Protein AF-A0A960JXM3-F1 (afdb_monomer_lite)

Secondary structure (DSSP, 8-state):
--TTS-GGGSHHHHHHHHHHHHHHHHHHHHHHHHHTTPPPPHHHHHHHHHHHHHHHHHIIIIIHHHHHHTTSS-HHHHHHHHHHHHHHHHHHHTT---HHHHHHHHHHHHHIIIIIHHHHHHH--HHHHHHHHHHHHHHHHHH--

Structure (mmCIF, N/CA/C/O backbone):
data_AF-A0A960JXM3-F1
#
_entry.id   AF-A0A960JXM3-F1
#
loop_
_atom_site.group_PDB
_atom_site.id
_atom_site.type_symbol
_atom_site.label_atom_id
_atom_site.label_alt_id
_atom_site.label_comp_id
_atom_site.label_asym_id
_atom_site.label_entity_id
_atom_site.label_seq_id
_atom_site.pdbx_PDB_ins_code
_atom_site.Cartn_x
_atom_site.Cartn_y
_atom_site.Cartn_z
_atom_site.occupancy
_atom_site.B_iso_or_equiv
_atom_site.auth_seq_id
_atom_site.auth_comp_id
_atom_site.auth_asym_id
_atom_site.auth_atom_id
_atom_site.pdbx_PDB_model_num
ATOM 1 N N . MET A 1 1 ? 4.005 -14.807 3.529 1.00 51.06 1 MET A N 1
ATOM 2 C CA . MET A 1 1 ? 2.650 -15.392 3.411 1.00 51.06 1 MET A CA 1
ATOM 3 C C . MET A 1 1 ? 2.365 -16.302 4.596 1.00 51.06 1 MET A C 1
ATOM 5 O O . MET A 1 1 ? 2.863 -17.425 4.648 1.00 51.06 1 MET A O 1
ATOM 9 N N . CYS A 1 2 ? 1.626 -15.790 5.578 1.00 54.44 2 CYS A N 1
ATOM 10 C CA . CYS A 1 2 ? 1.302 -16.498 6.815 1.00 54.44 2 CYS A CA 1
ATOM 11 C C . CYS A 1 2 ? -0.074 -17.175 6.713 1.00 54.44 2 CYS A C 1
ATOM 13 O O . CYS A 1 2 ? -1.103 -16.517 6.813 1.00 54.44 2 CYS A O 1
ATOM 15 N N . ASP A 1 3 ? -0.107 -18.504 6.588 1.00 59.47 3 ASP A N 1
ATOM 16 C CA . ASP A 1 3 ? -1.348 -19.299 6.674 1.00 59.47 3 ASP A CA 1
ATOM 17 C C . ASP A 1 3 ? -1.773 -19.582 8.134 1.00 59.47 3 ASP A C 1
ATOM 19 O O . ASP A 1 3 ? -2.576 -20.476 8.405 1.00 59.47 3 ASP A O 1
ATOM 23 N N . HIS A 1 4 ? -1.196 -18.880 9.116 1.00 59.75 4 HIS A N 1
ATOM 24 C CA . HIS A 1 4 ? -1.348 -19.211 10.537 1.00 59.75 4 HIS A CA 1
ATOM 25 C C . HIS A 1 4 ? -2.066 -18.152 11.382 1.00 59.75 4 HIS A C 1
ATOM 27 O O . HIS A 1 4 ? -2.483 -18.502 12.485 1.00 59.75 4 HIS A O 1
ATOM 33 N N . CYS A 1 5 ? -2.274 -16.914 10.901 1.00 71.62 5 CYS A N 1
ATOM 34 C CA . CYS A 1 5 ? -2.994 -15.908 11.699 1.00 71.62 5 CYS A CA 1
ATOM 35 C C . CYS A 1 5 ? -4.523 -15.986 11.637 1.00 71.62 5 CYS A C 1
ATOM 37 O O . CYS A 1 5 ? -5.151 -15.563 12.594 1.00 71.62 5 CYS A O 1
ATOM 39 N N . GLY A 1 6 ? -5.144 -16.502 10.570 1.00 78.88 6 GLY A N 1
ATOM 40 C CA . GLY A 1 6 ? -6.614 -16.457 10.398 1.00 78.88 6 GLY A CA 1
ATOM 41 C C . GLY A 1 6 ? -7.163 -15.087 9.961 1.00 78.88 6 GLY A C 1
ATOM 42 O O . GLY A 1 6 ? -8.263 -14.998 9.439 1.00 78.88 6 GLY A O 1
ATOM 43 N N . CYS A 1 7 ? -6.341 -14.043 10.048 1.00 82.50 7 CYS A N 1
ATOM 44 C CA . CYS A 1 7 ? -6.481 -12.696 9.482 1.00 82.50 7 CYS A CA 1
ATOM 45 C C . CYS A 1 7 ? -7.124 -12.624 8.070 1.00 82.50 7 CYS A C 1
ATOM 47 O O . CYS A 1 7 ? -7.865 -11.692 7.779 1.00 82.50 7 CYS A O 1
ATOM 49 N N . ARG A 1 8 ? -6.915 -13.625 7.202 1.00 81.88 8 ARG A N 1
ATOM 50 C CA . ARG A 1 8 ? -7.504 -13.693 5.847 1.00 81.88 8 ARG A CA 1
ATOM 51 C C . ARG A 1 8 ? -9.000 -14.037 5.815 1.00 81.88 8 ARG A C 1
ATOM 53 O O . ARG A 1 8 ? -9.595 -14.046 4.744 1.00 81.88 8 ARG A O 1
ATOM 60 N N . GLU A 1 9 ? -9.617 -14.346 6.953 1.00 88.44 9 GLU A N 1
ATOM 61 C CA . GLU A 1 9 ? -11.076 -14.496 7.047 1.00 88.44 9 GLU A CA 1
ATOM 62 C C . GLU A 1 9 ? -11.803 -13.142 6.945 1.00 88.44 9 GLU A C 1
ATOM 64 O O . GLU A 1 9 ? -12.986 -13.103 6.606 1.00 88.44 9 GLU A O 1
ATOM 69 N N . PHE A 1 10 ? -11.092 -12.032 7.175 1.00 93.44 10 PHE A N 1
ATOM 70 C CA . PHE A 1 10 ? -11.611 -10.675 7.030 1.00 93.44 10 PHE A CA 1
ATOM 71 C C . PHE A 1 10 ? -11.429 -10.197 5.589 1.00 93.44 10 PHE A C 1
ATOM 73 O O . PHE A 1 10 ? -10.312 -10.160 5.072 1.00 93.44 10 PHE A O 1
ATOM 80 N N . ALA A 1 11 ? -12.533 -9.826 4.933 1.00 95.00 11 ALA A N 1
ATOM 81 C CA . ALA A 1 11 ? -12.538 -9.514 3.504 1.00 95.00 11 ALA A CA 1
ATOM 82 C C . ALA A 1 11 ? -11.547 -8.402 3.092 1.00 95.00 11 ALA A C 1
ATOM 84 O O . ALA A 1 11 ? -10.839 -8.624 2.110 1.00 95.00 11 ALA A O 1
ATOM 85 N N . PRO A 1 12 ? -11.406 -7.277 3.829 1.00 97.00 12 PRO A N 1
ATOM 86 C CA . PRO A 1 12 ? -10.411 -6.257 3.486 1.00 97.00 12 PRO A CA 1
ATOM 87 C C . PRO A 1 12 ? -8.968 -6.785 3.521 1.00 97.00 12 PRO A C 1
ATOM 89 O O . PRO A 1 12 ? -8.190 -6.524 2.611 1.00 97.00 12 PRO A O 1
ATOM 92 N N . ILE A 1 13 ? -8.614 -7.605 4.516 1.00 97.31 13 ILE A N 1
ATOM 93 C CA . ILE A 1 13 ? -7.274 -8.211 4.605 1.00 97.31 13 ILE A CA 1
ATOM 94 C C . ILE A 1 13 ? -7.053 -9.240 3.495 1.00 97.31 13 ILE A C 1
ATOM 96 O O . ILE A 1 13 ? -5.977 -9.298 2.906 1.00 97.31 13 ILE A O 1
ATOM 100 N N . ALA A 1 14 ? -8.069 -10.048 3.182 1.00 96.25 14 ALA A N 1
ATOM 101 C CA . ALA A 1 14 ? -7.989 -11.006 2.083 1.00 96.25 14 ALA A CA 1
ATOM 102 C C . ALA A 1 14 ? -7.718 -10.317 0.736 1.00 96.25 14 ALA A C 1
ATOM 104 O O . ALA A 1 14 ? -6.976 -10.856 -0.085 1.00 96.25 14 ALA A O 1
ATOM 105 N N . GLU A 1 15 ? -8.302 -9.136 0.523 1.00 97.94 15 GLU A N 1
ATOM 106 C CA . GLU A 1 15 ? -8.067 -8.305 -0.656 1.00 97.94 15 GLU A CA 1
ATOM 107 C C . GLU A 1 15 ? -6.624 -7.787 -0.708 1.00 97.94 15 GLU A C 1
ATOM 109 O O . GLU A 1 15 ? -5.943 -8.062 -1.694 1.00 97.94 15 GLU A O 1
ATOM 114 N N . LEU A 1 16 ? -6.123 -7.142 0.355 1.00 98.38 16 LEU A N 1
ATOM 115 C CA . LEU A 1 16 ? -4.739 -6.639 0.400 1.00 98.38 16 LEU A CA 1
ATOM 116 C C . LEU A 1 16 ? -3.715 -7.761 0.189 1.00 98.38 16 LEU A C 1
ATOM 118 O O . LEU A 1 16 ? -2.800 -7.632 -0.617 1.00 98.38 16 LEU A O 1
ATOM 122 N N . THR A 1 17 ? -3.909 -8.917 0.831 1.00 97.25 17 THR A N 1
ATOM 123 C CA . THR A 1 17 ? -3.065 -10.099 0.599 1.00 97.25 17 THR A CA 1
ATOM 124 C C . THR A 1 17 ? -3.080 -10.544 -0.868 1.00 97.25 17 THR A C 1
ATOM 126 O O . THR A 1 17 ? -2.049 -10.967 -1.392 1.0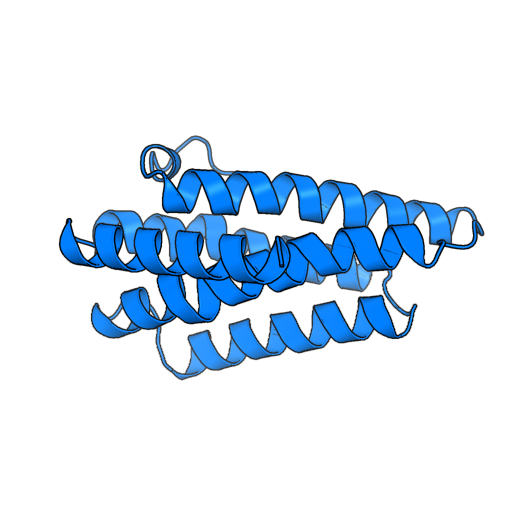0 97.25 17 THR A O 1
ATOM 129 N N . ALA A 1 18 ? -4.240 -10.538 -1.531 1.00 97.38 18 ALA A N 1
ATOM 130 C CA . ALA A 1 18 ? -4.315 -10.941 -2.934 1.00 97.38 18 ALA A CA 1
ATOM 131 C C . ALA A 1 18 ? -3.558 -9.949 -3.830 1.00 97.38 18 ALA A C 1
ATOM 133 O O . ALA A 1 18 ? -2.837 -10.368 -4.736 1.00 97.38 18 ALA A O 1
ATOM 134 N N . GLU A 1 19 ? -3.662 -8.656 -3.528 1.00 98.50 19 GLU A N 1
ATOM 135 C CA . GLU A 1 19 ? -2.916 -7.602 -4.212 1.00 98.50 19 GLU A CA 1
ATOM 136 C C . GLU A 1 19 ? -1.409 -7.723 -3.982 1.00 98.50 19 GLU A C 1
ATOM 138 O O . GLU A 1 19 ? -0.657 -7.617 -4.946 1.00 98.50 19 GLU A O 1
ATOM 143 N N . HIS A 1 20 ? -0.952 -8.050 -2.768 1.00 98.69 20 HIS A N 1
ATOM 144 C CA . HIS A 1 20 ? 0.462 -8.329 -2.489 1.00 98.69 20 HIS A CA 1
ATOM 145 C C . HIS A 1 20 ? 1.037 -9.414 -3.399 1.00 98.69 20 HIS A C 1
ATOM 147 O O . HIS A 1 20 ? 2.155 -9.281 -3.900 1.00 98.69 20 HIS A O 1
ATOM 153 N N . VAL A 1 21 ? 0.287 -10.497 -3.622 1.00 98.38 21 VAL A N 1
ATOM 154 C CA . VAL A 1 21 ? 0.720 -11.578 -4.518 1.00 98.38 21 VAL A CA 1
ATOM 155 C C . VAL A 1 21 ? 0.893 -11.048 -5.940 1.00 98.38 21 VAL A C 1
ATOM 157 O O . VAL A 1 21 ? 1.940 -11.271 -6.545 1.00 98.38 21 VAL A O 1
ATOM 160 N N . GLU A 1 22 ? -0.090 -10.312 -6.457 1.00 98.62 22 GLU A N 1
ATOM 161 C CA . GLU A 1 22 ? -0.044 -9.762 -7.815 1.00 98.62 22 GLU A CA 1
ATOM 162 C C . GLU A 1 22 ? 1.066 -8.708 -7.976 1.00 98.62 22 GLU A C 1
ATOM 164 O O . GLU A 1 22 ? 1.850 -8.777 -8.926 1.00 98.62 22 GLU A O 1
ATOM 169 N N . ILE A 1 23 ? 1.208 -7.793 -7.014 1.00 98.75 23 ILE A N 1
ATOM 170 C CA . ILE A 1 23 ? 2.267 -6.777 -6.968 1.00 98.75 23 ILE A CA 1
ATOM 171 C C . ILE A 1 23 ? 3.649 -7.438 -7.001 1.00 98.75 23 ILE A C 1
ATOM 173 O O . ILE A 1 23 ? 4.484 -7.066 -7.830 1.00 98.75 23 ILE A O 1
ATOM 177 N N . LEU A 1 24 ? 3.894 -8.447 -6.158 1.00 98.75 24 LEU A N 1
ATOM 178 C CA . LEU A 1 24 ? 5.173 -9.161 -6.125 1.00 98.75 24 LEU A CA 1
ATOM 179 C C . LEU A 1 24 ? 5.439 -9.920 -7.431 1.00 98.75 24 LEU A C 1
ATOM 181 O O . LEU A 1 24 ? 6.555 -9.872 -7.950 1.00 98.75 24 LEU A O 1
ATOM 185 N N . GLU A 1 25 ? 4.438 -10.589 -8.004 1.00 98.62 25 GLU A N 1
ATOM 186 C CA . GLU A 1 25 ? 4.590 -11.294 -9.281 1.00 98.62 25 GLU A CA 1
ATOM 187 C C . GLU A 1 25 ? 4.955 -10.336 -10.427 1.00 98.62 25 GLU A C 1
ATOM 189 O O . GLU A 1 25 ? 5.882 -10.605 -11.202 1.00 98.62 25 GLU A O 1
ATOM 194 N N . MET A 1 26 ? 4.270 -9.194 -10.516 1.00 98.50 26 MET A N 1
ATOM 195 C CA . MET A 1 26 ? 4.520 -8.171 -11.534 1.00 98.50 26 MET A CA 1
ATOM 196 C C . MET A 1 26 ? 5.881 -7.490 -11.345 1.00 98.50 26 MET A C 1
ATOM 198 O O . MET A 1 26 ? 6.647 -7.360 -12.307 1.00 98.50 26 MET A O 1
ATOM 202 N N . ALA A 1 27 ? 6.218 -7.108 -10.112 1.00 98.06 27 ALA A N 1
ATOM 203 C CA . ALA A 1 27 ? 7.500 -6.498 -9.773 1.00 98.06 27 ALA A CA 1
ATOM 204 C C . ALA A 1 27 ? 8.670 -7.454 -10.062 1.00 98.06 27 ALA A C 1
ATOM 206 O O . ALA A 1 27 ? 9.672 -7.057 -10.662 1.00 98.06 27 ALA A O 1
ATOM 207 N N . TRP A 1 28 ? 8.530 -8.741 -9.729 1.00 98.12 28 TRP A N 1
ATOM 208 C CA . TRP A 1 28 ? 9.537 -9.751 -10.050 1.00 98.12 28 TRP A CA 1
ATOM 209 C C . TRP A 1 28 ? 9.740 -9.900 -11.562 1.00 98.12 28 TRP A C 1
ATOM 211 O O . TRP A 1 28 ? 10.876 -9.955 -12.044 1.00 98.12 28 TRP A O 1
ATOM 221 N N . ALA A 1 29 ? 8.652 -9.922 -12.338 1.00 96.69 29 ALA A N 1
ATOM 222 C CA . ALA A 1 29 ? 8.724 -10.004 -13.794 1.00 96.69 29 ALA A CA 1
ATOM 223 C C . ALA A 1 29 ? 9.456 -8.800 -14.417 1.00 96.69 29 ALA A C 1
ATOM 225 O O . ALA A 1 29 ? 10.199 -8.972 -15.392 1.00 96.69 29 ALA A O 1
ATOM 226 N N . MET A 1 30 ? 9.286 -7.600 -13.851 1.00 95.00 30 MET A N 1
ATOM 227 C CA . MET A 1 30 ? 10.031 -6.398 -14.241 1.00 95.00 30 MET A CA 1
ATOM 228 C C . MET A 1 30 ? 11.527 -6.539 -13.947 1.00 95.00 30 MET A C 1
ATOM 230 O O . MET A 1 30 ? 12.359 -6.337 -14.833 1.00 95.00 30 MET A O 1
ATOM 234 N N . VAL A 1 31 ? 11.885 -6.963 -12.739 1.00 95.62 31 VAL A N 1
ATOM 235 C CA . VAL A 1 31 ? 13.287 -7.137 -12.347 1.00 95.62 31 VAL A CA 1
ATOM 236 C C . VAL A 1 31 ? 13.995 -8.197 -13.202 1.00 95.62 31 VAL A C 1
ATOM 238 O O . VAL A 1 31 ? 15.105 -7.977 -13.699 1.00 95.62 31 VAL A O 1
ATOM 241 N N . GLU A 1 32 ? 13.343 -9.331 -13.462 1.00 95.69 32 GLU A N 1
ATOM 242 C CA . GLU A 1 32 ? 13.902 -10.384 -14.316 1.00 95.69 32 GLU A CA 1
ATOM 243 C C . GLU A 1 32 ? 14.038 -9.949 -15.781 1.00 95.69 32 GLU A C 1
ATOM 245 O O . GLU A 1 32 ? 14.990 -10.340 -16.465 1.00 95.69 32 GLU A O 1
ATOM 250 N N . ALA A 1 33 ? 13.132 -9.100 -16.267 1.00 92.38 33 ALA A N 1
ATOM 251 C CA . ALA A 1 33 ? 13.242 -8.495 -17.587 1.00 92.38 33 ALA A CA 1
ATOM 252 C C . ALA A 1 33 ? 14.475 -7.602 -17.710 1.00 92.38 33 ALA A C 1
ATOM 254 O O . ALA A 1 33 ? 15.257 -7.772 -18.650 1.00 92.38 33 ALA A O 1
ATOM 255 N N . THR A 1 34 ? 14.687 -6.718 -16.735 1.00 89.00 34 THR A N 1
ATOM 256 C CA . THR A 1 34 ? 15.873 -5.859 -16.660 1.00 89.00 34 THR A CA 1
ATOM 257 C C . THR A 1 34 ? 17.149 -6.699 -16.636 1.00 89.00 34 THR A C 1
ATOM 259 O O . THR A 1 34 ? 18.071 -6.447 -17.419 1.00 89.00 34 THR A O 1
ATOM 262 N N . ARG A 1 35 ? 17.182 -7.772 -15.831 1.00 90.06 35 ARG A N 1
ATOM 263 C CA . ARG A 1 35 ? 18.308 -8.723 -15.774 1.00 90.06 35 ARG A CA 1
ATOM 264 C C . ARG A 1 35 ? 18.573 -9.407 -17.117 1.00 90.06 35 ARG A C 1
ATOM 266 O O . ARG A 1 35 ? 19.725 -9.659 -17.463 1.00 90.06 35 ARG A O 1
ATOM 273 N N . ALA A 1 36 ? 17.524 -9.701 -17.879 1.00 93.31 36 ALA A N 1
ATOM 274 C CA . ALA A 1 36 ? 17.612 -10.279 -19.218 1.00 93.31 36 ALA A CA 1
ATOM 275 C C . ALA A 1 36 ? 17.884 -9.241 -20.328 1.00 93.31 36 ALA A C 1
ATOM 277 O O . ALA A 1 36 ? 17.850 -9.595 -21.507 1.00 93.31 36 ALA A O 1
ATOM 278 N N . HIS A 1 37 ? 18.141 -7.974 -19.978 1.00 90.94 37 HIS A N 1
ATOM 279 C CA . HIS A 1 37 ? 18.277 -6.849 -20.911 1.00 90.94 37 HIS A CA 1
ATOM 280 C C . HIS A 1 37 ? 17.046 -6.631 -21.806 1.00 90.94 37 HIS A C 1
ATOM 282 O O . HIS A 1 37 ? 17.147 -6.083 -22.908 1.00 90.94 37 HIS A O 1
ATOM 288 N N . ARG A 1 38 ? 15.868 -7.056 -21.339 1.00 93.88 38 ARG A N 1
ATOM 289 C CA . ARG A 1 38 ? 14.591 -6.759 -21.979 1.00 93.88 38 ARG A CA 1
ATOM 290 C C . ARG A 1 38 ? 14.133 -5.379 -21.527 1.00 93.88 38 ARG A C 1
ATOM 292 O O . ARG A 1 38 ? 14.081 -5.088 -20.339 1.00 93.88 38 ARG A O 1
ATOM 299 N N . VAL A 1 39 ? 13.742 -4.554 -22.491 1.00 89.94 39 VAL A N 1
ATOM 300 C CA . VAL A 1 39 ? 13.095 -3.272 -22.206 1.00 89.94 39 VAL A CA 1
ATOM 301 C C . VAL A 1 39 ? 11.704 -3.539 -21.630 1.00 89.94 39 VAL A C 1
ATOM 303 O O . VAL A 1 39 ? 10.895 -4.231 -22.257 1.00 89.94 39 VAL A O 1
ATOM 306 N N . ILE A 1 40 ? 11.444 -2.999 -20.443 1.00 93.94 40 ILE A N 1
ATOM 307 C CA . ILE A 1 40 ? 10.110 -2.968 -19.844 1.00 93.94 40 ILE A CA 1
ATOM 308 C C . ILE A 1 40 ? 9.277 -1.940 -20.612 1.00 93.94 40 ILE A C 1
ATOM 310 O O . ILE A 1 40 ? 9.731 -0.831 -20.896 1.00 93.94 40 ILE A O 1
ATOM 314 N N . THR A 1 41 ? 8.074 -2.329 -21.010 1.00 94.25 41 THR A N 1
ATOM 315 C CA . THR A 1 41 ? 7.153 -1.456 -21.737 1.00 94.25 41 THR A CA 1
ATOM 316 C C . THR A 1 41 ? 6.437 -0.503 -20.784 1.00 94.25 41 THR A C 1
ATOM 318 O O . THR A 1 41 ? 6.180 -0.842 -19.632 1.00 94.25 41 THR A O 1
ATOM 321 N N . GLN A 1 42 ? 6.031 0.666 -21.287 1.00 95.44 42 GLN A N 1
ATOM 322 C CA . GLN A 1 42 ? 5.220 1.600 -20.499 1.00 95.44 42 GLN A CA 1
ATOM 323 C C . GLN A 1 42 ? 3.929 0.942 -19.989 1.00 95.44 42 GLN A C 1
ATOM 325 O O . GLN A 1 42 ? 3.544 1.168 -18.856 1.00 95.44 42 GLN A O 1
ATOM 330 N N . SER A 1 43 ? 3.309 0.057 -20.776 1.00 95.81 43 SER A N 1
ATOM 331 C CA . SER A 1 43 ? 2.110 -0.674 -20.351 1.00 95.81 43 SER A CA 1
ATOM 332 C C . SER A 1 43 ? 2.342 -1.627 -19.178 1.00 95.81 43 SER A C 1
ATOM 334 O O . SER A 1 43 ? 1.422 -1.843 -18.401 1.00 95.81 43 SER A O 1
ATOM 336 N N . GLU A 1 44 ? 3.535 -2.218 -19.049 1.00 95.69 44 GLU A N 1
ATOM 337 C CA . GLU A 1 44 ? 3.872 -3.058 -17.888 1.00 95.69 44 GLU A CA 1
ATOM 338 C C . GLU A 1 44 ? 4.039 -2.202 -16.629 1.00 95.69 44 GLU A C 1
ATOM 340 O O . GLU A 1 44 ? 3.525 -2.563 -15.574 1.00 95.69 44 GLU A O 1
ATOM 345 N N . ILE A 1 45 ? 4.690 -1.042 -16.767 1.00 96.69 45 ILE A N 1
ATOM 346 C CA . ILE A 1 45 ? 4.837 -0.057 -15.687 1.00 96.69 45 ILE A CA 1
ATOM 347 C C . ILE A 1 45 ? 3.463 0.461 -15.253 1.00 96.69 45 ILE A C 1
ATOM 349 O O . ILE A 1 45 ? 3.141 0.419 -14.071 1.00 96.69 45 ILE A O 1
ATOM 353 N N . ASP A 1 46 ? 2.631 0.895 -16.202 1.00 97.31 46 ASP A N 1
ATOM 354 C CA . ASP A 1 46 ? 1.292 1.422 -15.927 1.00 97.31 46 ASP A CA 1
ATOM 355 C C . ASP A 1 46 ? 0.399 0.371 -15.253 1.00 97.31 46 ASP A C 1
ATOM 357 O O . ASP A 1 46 ? -0.402 0.707 -14.385 1.00 97.31 46 ASP A O 1
ATOM 361 N N . ALA A 1 47 ? 0.536 -0.905 -15.629 1.00 97.06 47 ALA A N 1
ATOM 362 C CA . ALA A 1 47 ? -0.217 -1.989 -15.010 1.00 97.06 47 ALA A CA 1
ATOM 363 C C . ALA A 1 47 ? 0.192 -2.207 -13.545 1.00 97.06 47 ALA A C 1
ATOM 365 O O . ALA A 1 47 ? -0.690 -2.307 -12.695 1.00 97.06 47 ALA A O 1
ATOM 366 N N . LEU A 1 48 ? 1.497 -2.237 -13.240 1.00 97.81 48 LEU A N 1
ATOM 367 C CA . LEU A 1 48 ? 1.977 -2.367 -11.858 1.00 97.81 48 LEU A CA 1
ATOM 368 C C . LEU A 1 48 ? 1.591 -1.142 -11.023 1.00 97.81 48 LEU A C 1
ATOM 370 O O . LEU A 1 48 ? 1.076 -1.284 -9.919 1.00 97.81 48 LEU A O 1
ATOM 374 N N . LEU A 1 49 ? 1.788 0.065 -11.558 1.00 98.06 49 LEU A N 1
ATOM 375 C CA . LEU A 1 49 ? 1.426 1.298 -10.858 1.00 98.06 49 LEU A CA 1
ATOM 376 C C . LEU A 1 49 ? -0.075 1.385 -10.591 1.00 98.06 49 LEU A C 1
ATOM 378 O O . LEU A 1 49 ? -0.469 1.893 -9.553 1.00 98.06 49 LEU A O 1
ATOM 382 N N . LYS A 1 50 ? -0.920 0.861 -11.484 1.00 97.62 50 LYS A N 1
ATOM 383 C CA . LYS A 1 50 ? -2.369 0.855 -11.270 1.00 97.62 50 LYS A CA 1
ATOM 384 C C . LYS A 1 50 ? -2.766 0.070 -10.019 1.00 97.62 50 LYS A C 1
ATOM 386 O O . LYS A 1 50 ? -3.601 0.552 -9.259 1.00 97.62 50 LYS A O 1
ATOM 391 N N . ILE A 1 51 ? -2.224 -1.135 -9.833 1.00 98.25 51 ILE A N 1
ATOM 392 C CA . ILE A 1 51 ? -2.537 -1.947 -8.651 1.00 98.25 51 ILE A CA 1
ATOM 393 C C . ILE A 1 51 ? -1.839 -1.398 -7.404 1.00 98.25 51 ILE A C 1
ATOM 395 O O . ILE A 1 51 ? -2.492 -1.262 -6.377 1.00 98.25 51 ILE A O 1
ATOM 399 N N . LEU A 1 52 ? -0.572 -0.987 -7.511 1.00 98.44 52 LEU A N 1
ATOM 400 C CA . LEU A 1 52 ? 0.178 -0.413 -6.392 1.00 98.44 52 LEU A CA 1
ATOM 401 C C . LEU A 1 52 ? -0.478 0.871 -5.864 1.00 98.44 52 LEU A C 1
ATOM 403 O O . LEU A 1 52 ? -0.707 0.989 -4.669 1.00 98.44 52 LEU A O 1
ATOM 407 N N . ASP A 1 53 ? -0.849 1.806 -6.744 1.00 98.25 53 ASP A N 1
ATOM 408 C CA . ASP A 1 53 ? -1.496 3.058 -6.334 1.00 98.25 53 ASP A CA 1
ATOM 409 C C . ASP A 1 53 ? -2.881 2.790 -5.701 1.00 98.25 53 ASP A C 1
ATOM 411 O O . ASP A 1 53 ? -3.293 3.513 -4.797 1.00 98.25 53 ASP A O 1
ATOM 415 N N . CYS A 1 54 ? -3.599 1.743 -6.137 1.00 98.44 54 CYS A N 1
ATOM 416 C CA . CYS A 1 54 ? -4.844 1.297 -5.493 1.00 98.44 54 CYS A CA 1
ATOM 417 C C . CYS A 1 54 ? -4.598 0.826 -4.067 1.00 98.44 54 CYS A C 1
ATOM 419 O O . CYS A 1 54 ? -5.278 1.254 -3.136 1.00 98.44 54 CYS A O 1
ATOM 421 N N . HIS A 1 55 ? -3.625 -0.068 -3.940 1.00 98.75 55 HIS A N 1
ATOM 422 C CA . HIS A 1 55 ? -3.259 -0.740 -2.713 1.00 98.75 55 HIS A CA 1
ATOM 423 C C . HIS A 1 55 ? -2.847 0.269 -1.639 1.00 98.75 55 HIS A C 1
ATOM 425 O O . HIS A 1 55 ? -3.470 0.341 -0.584 1.00 98.75 55 HIS A O 1
ATOM 431 N N . VAL A 1 56 ? -1.931 1.173 -1.991 1.00 98.69 56 VAL A N 1
ATOM 432 C CA . VAL A 1 56 ? -1.471 2.262 -1.120 1.00 98.69 56 VAL A CA 1
ATOM 433 C C . VAL A 1 56 ? -2.639 3.109 -0.607 1.00 98.69 56 VAL A C 1
ATOM 435 O O . VAL A 1 56 ? -2.717 3.423 0.578 1.00 98.69 56 VAL A O 1
ATOM 438 N N . VAL A 1 57 ? -3.611 3.452 -1.464 1.00 98.50 57 VAL A N 1
ATOM 439 C CA . VAL A 1 57 ? -4.785 4.227 -1.027 1.00 98.50 57 VAL A CA 1
ATOM 440 C C . VAL A 1 57 ? -5.629 3.448 -0.015 1.00 98.50 57 VAL A C 1
ATOM 442 O O . VAL A 1 57 ? -6.139 4.051 0.932 1.00 98.50 57 VAL A O 1
ATOM 445 N N . LYS A 1 58 ? -5.798 2.133 -0.186 1.00 98.75 58 LYS A N 1
ATOM 446 C CA . LYS A 1 58 ? -6.555 1.290 0.756 1.00 98.75 58 LYS A CA 1
ATOM 447 C C . LYS A 1 58 ? -5.916 1.280 2.137 1.00 98.75 58 LYS A C 1
ATOM 449 O O . LYS A 1 58 ? -6.621 1.355 3.144 1.00 98.75 58 LYS A O 1
ATOM 454 N N . GLU A 1 59 ? -4.596 1.249 2.188 1.00 98.75 59 GLU A N 1
ATOM 455 C CA . GLU A 1 59 ? -3.856 1.219 3.442 1.00 98.75 59 GLU A CA 1
ATOM 456 C C . GLU A 1 59 ? -3.832 2.584 4.122 1.00 98.75 59 GLU A C 1
ATOM 458 O O . GLU A 1 59 ? -4.273 2.709 5.266 1.00 98.75 59 GLU A O 1
ATOM 463 N N . GLU A 1 60 ? -3.439 3.629 3.395 1.00 98.69 60 GLU A N 1
ATOM 464 C CA . GLU A 1 60 ? -3.268 4.977 3.946 1.00 98.69 60 GLU A CA 1
ATOM 465 C C . GLU A 1 60 ? -4.599 5.661 4.298 1.00 98.69 60 GLU A C 1
ATOM 467 O O . GLU A 1 60 ? -4.646 6.534 5.166 1.00 98.69 60 GLU A O 1
ATOM 472 N N . SER A 1 61 ? -5.711 5.270 3.662 1.00 98.19 61 SER A N 1
ATOM 473 C CA . SER A 1 61 ? -7.050 5.791 3.994 1.00 98.19 61 SER A CA 1
ATOM 474 C C . SER A 1 61 ? -7.912 4.839 4.828 1.00 98.19 61 SER A C 1
ATOM 476 O O . SER A 1 61 ? -8.898 5.279 5.426 1.00 98.19 61 SER A O 1
ATOM 478 N N . GLY A 1 62 ? -7.543 3.559 4.886 1.00 98.31 62 GLY A N 1
ATOM 479 C CA . GLY A 1 62 ? -8.266 2.506 5.593 1.00 98.31 62 GLY A CA 1
ATOM 480 C C . GLY A 1 62 ? -7.448 1.943 6.747 1.00 98.31 62 GLY A C 1
ATOM 481 O O . GLY A 1 62 ? -7.655 2.331 7.897 1.00 98.31 62 GLY A O 1
ATOM 482 N N . LEU A 1 63 ? -6.531 1.023 6.450 1.00 98.56 63 LEU A N 1
ATOM 483 C CA . LEU A 1 63 ? -5.816 0.236 7.459 1.00 98.56 63 LEU A CA 1
ATOM 484 C C . LEU A 1 63 ? -5.050 1.093 8.479 1.00 98.56 63 LEU A C 1
ATOM 486 O O . LEU A 1 63 ? -5.259 0.937 9.686 1.00 98.56 63 LEU A O 1
ATOM 490 N N . TYR A 1 64 ? -4.169 1.987 8.024 1.00 98.69 64 TYR A N 1
ATOM 491 C CA . TYR A 1 64 ? -3.244 2.687 8.914 1.00 98.69 64 TYR A CA 1
ATOM 492 C C . TYR A 1 64 ? -3.964 3.657 9.862 1.00 98.69 64 TYR A C 1
ATOM 494 O O . TYR A 1 64 ? -3.757 3.544 11.075 1.00 98.69 64 TYR A O 1
ATOM 502 N N . PRO A 1 65 ? -4.890 4.533 9.408 1.00 98.56 65 PRO A N 1
ATOM 503 C CA . PRO A 1 65 ? -5.627 5.405 10.322 1.00 98.56 65 PRO A CA 1
ATOM 504 C C . PRO A 1 65 ? -6.452 4.628 11.353 1.00 98.56 65 PRO A C 1
ATOM 506 O O . PRO A 1 65 ? -6.582 5.071 12.498 1.00 98.56 65 PRO A O 1
ATOM 509 N N . LYS A 1 66 ? -7.015 3.467 10.974 1.00 98.44 66 LYS A N 1
ATOM 510 C CA . LYS A 1 66 ? -7.728 2.602 11.922 1.00 98.44 66 LYS A CA 1
ATOM 511 C C . LYS A 1 66 ? -6.765 2.031 12.959 1.00 98.44 66 LYS A C 1
ATOM 513 O O . LYS A 1 66 ? -7.028 2.201 14.147 1.00 98.44 66 LYS A O 1
ATOM 518 N N . LEU A 1 67 ? -5.630 1.457 12.549 1.00 98.50 67 LEU A N 1
ATOM 519 C CA . LEU A 1 67 ? -4.601 0.952 13.469 1.00 98.50 67 LEU A CA 1
ATOM 520 C C . LEU A 1 67 ? -4.099 2.031 14.431 1.00 98.50 67 LEU A C 1
ATOM 522 O O . LEU A 1 67 ? -3.984 1.768 15.625 1.00 98.50 67 LEU A O 1
ATOM 526 N N . MET A 1 68 ? -3.866 3.251 13.951 1.00 98.31 68 MET A N 1
ATOM 527 C CA . MET A 1 68 ? -3.480 4.375 14.806 1.00 98.31 68 MET A CA 1
ATOM 528 C C . MET A 1 68 ? -4.554 4.704 15.849 1.00 98.31 68 MET A C 1
ATOM 530 O O . MET A 1 68 ? -4.232 4.972 17.004 1.00 98.31 68 MET A O 1
ATOM 534 N N . SER A 1 69 ? -5.837 4.646 15.477 1.00 97.62 69 SER A N 1
ATOM 535 C CA . SER A 1 69 ? -6.942 4.954 16.396 1.00 97.62 69 SER A CA 1
ATOM 536 C C . SER A 1 69 ? -7.112 3.945 17.540 1.00 97.62 69 SER A C 1
ATOM 538 O O . SER A 1 69 ? -7.710 4.280 18.562 1.00 97.62 69 SER A O 1
ATOM 540 N N . VAL A 1 70 ? -6.546 2.742 17.390 1.00 97.06 70 VAL A N 1
ATOM 541 C CA . VAL A 1 70 ? -6.597 1.641 18.367 1.00 97.06 70 VAL A CA 1
ATOM 542 C C . VAL A 1 70 ? -5.223 1.315 18.974 1.00 97.06 70 VAL A C 1
ATOM 544 O O . VAL A 1 70 ? -4.992 0.191 19.428 1.00 97.06 70 VAL A O 1
ATOM 547 N N . ASP A 1 71 ? -4.287 2.273 18.964 1.00 96.00 71 ASP A N 1
ATOM 548 C CA . ASP A 1 71 ? -2.911 2.119 19.473 1.00 96.00 71 ASP A CA 1
ATOM 549 C C . ASP A 1 71 ? -2.176 0.889 18.876 1.00 96.00 71 ASP A C 1
ATOM 551 O O . ASP A 1 71 ? -1.427 0.169 19.549 1.00 96.00 71 ASP A O 1
ATOM 555 N N . GLY A 1 72 ? -2.449 0.589 17.603 1.00 96.12 72 GLY A N 1
ATOM 556 C CA . GLY A 1 72 ? -1.855 -0.500 16.822 1.00 96.12 72 GLY A CA 1
ATOM 557 C C . GLY A 1 72 ? -0.719 -0.070 15.892 1.00 96.12 72 GLY A C 1
ATOM 558 O O . GLY A 1 72 ? 0.007 -0.938 15.424 1.00 96.12 72 GLY A O 1
ATOM 559 N N . LEU A 1 73 ? -0.562 1.235 15.652 1.00 97.88 73 LEU A N 1
ATOM 560 C CA . LEU A 1 73 ? 0.489 1.829 14.824 1.00 97.88 73 LEU A CA 1
ATOM 561 C C . LEU A 1 73 ? 0.814 3.231 15.358 1.00 97.88 73 LEU A C 1
ATOM 563 O O . LEU A 1 73 ? -0.098 4.022 15.602 1.00 97.88 73 LEU A O 1
ATOM 567 N N . SER A 1 74 ? 2.089 3.551 15.571 1.00 98.38 74 SER A N 1
ATOM 568 C CA . SER A 1 74 ? 2.502 4.895 15.996 1.00 98.38 74 SER A CA 1
ATOM 569 C C . SER A 1 74 ? 2.654 5.858 14.816 1.00 98.38 74 SER A C 1
ATOM 571 O O . SER A 1 74 ? 2.890 5.440 13.685 1.00 98.38 74 SER A O 1
ATOM 573 N N . ASP A 1 75 ? 2.623 7.168 15.087 1.00 98.38 75 ASP A N 1
ATOM 574 C CA . ASP A 1 75 ? 2.861 8.206 14.067 1.00 98.38 75 ASP A CA 1
ATOM 575 C C . ASP A 1 75 ? 4.194 8.018 13.321 1.00 98.38 75 ASP A C 1
ATOM 577 O O . ASP A 1 75 ? 4.297 8.296 12.128 1.00 98.38 75 ASP A O 1
ATOM 581 N N . ALA A 1 76 ? 5.234 7.565 14.030 1.00 98.38 76 ALA A N 1
ATOM 582 C CA . ALA A 1 76 ? 6.561 7.370 13.456 1.00 98.38 76 ALA A CA 1
ATOM 583 C C . ALA A 1 76 ? 6.627 6.138 12.544 1.00 98.38 76 ALA A C 1
ATOM 585 O O . ALA A 1 76 ? 7.309 6.186 11.524 1.00 98.38 76 ALA A O 1
ATOM 586 N N . GLU A 1 77 ? 5.931 5.059 12.909 1.00 98.25 77 GLU A N 1
ATOM 587 C CA . GLU A 1 77 ? 5.821 3.854 12.080 1.00 98.25 77 GLU A CA 1
ATOM 588 C C . GLU A 1 77 ? 4.968 4.134 10.839 1.00 98.25 77 GLU A C 1
ATOM 590 O O . GLU A 1 77 ? 5.411 3.842 9.734 1.00 98.25 77 GLU A O 1
ATOM 595 N N . ASN A 1 78 ? 3.820 4.808 10.995 1.00 98.56 78 ASN A N 1
ATOM 596 C CA . ASN A 1 78 ? 2.984 5.235 9.869 1.00 98.56 78 ASN A CA 1
ATOM 597 C C . ASN A 1 78 ? 3.774 6.078 8.856 1.00 98.56 78 ASN A C 1
ATOM 599 O O . ASN A 1 78 ? 3.803 5.776 7.669 1.00 98.56 78 ASN A O 1
ATOM 603 N N . ALA A 1 79 ? 4.487 7.104 9.333 1.00 98.62 79 ALA A N 1
ATOM 604 C CA . ALA A 1 79 ? 5.284 7.963 8.460 1.00 98.62 79 ALA A CA 1
ATOM 605 C C . ALA A 1 79 ? 6.444 7.223 7.766 1.00 98.62 79 ALA A C 1
ATOM 607 O O . ALA A 1 79 ? 6.909 7.669 6.716 1.00 98.62 79 ALA A O 1
ATOM 608 N N . ALA A 1 80 ? 6.951 6.133 8.353 1.00 98.62 80 ALA A N 1
ATOM 609 C CA . ALA A 1 80 ? 7.962 5.297 7.714 1.00 98.62 80 ALA A CA 1
ATOM 610 C C . ALA A 1 80 ? 7.353 4.463 6.577 1.00 98.62 80 ALA A C 1
ATOM 612 O O . ALA A 1 80 ? 7.908 4.473 5.482 1.00 98.62 80 ALA A O 1
ATOM 613 N N . LEU A 1 81 ? 6.195 3.840 6.807 1.00 98.69 81 LEU A N 1
ATOM 614 C CA . LEU A 1 81 ? 5.475 3.045 5.805 1.00 98.69 81 LEU A CA 1
ATOM 615 C C . LEU A 1 81 ? 5.042 3.894 4.599 1.00 98.69 81 LEU A C 1
ATOM 617 O O . LEU A 1 81 ? 5.387 3.576 3.464 1.00 98.69 81 LEU A O 1
ATOM 621 N N . GLU A 1 82 ? 4.416 5.053 4.834 1.00 98.75 82 GLU A N 1
ATOM 622 C CA . GLU A 1 82 ? 4.041 5.994 3.760 1.00 98.75 82 GLU A CA 1
ATOM 623 C C . GLU A 1 82 ? 5.267 6.457 2.948 1.00 98.75 82 GLU A C 1
ATOM 625 O O . GLU A 1 82 ? 5.213 6.673 1.735 1.00 98.75 82 GLU A O 1
ATOM 630 N N . LYS A 1 83 ? 6.422 6.608 3.608 1.00 98.75 83 LYS A N 1
ATOM 631 C CA . LYS A 1 83 ? 7.669 6.967 2.927 1.00 98.75 83 LYS A CA 1
ATOM 632 C C . LYS A 1 83 ? 8.179 5.826 2.045 1.00 98.75 83 LYS A C 1
ATOM 634 O O . LYS A 1 83 ? 8.663 6.102 0.947 1.00 98.75 83 LYS A O 1
ATOM 639 N N . GLU A 1 84 ? 8.070 4.582 2.497 1.00 98.56 84 GLU A N 1
ATOM 640 C CA . GLU A 1 84 ? 8.433 3.398 1.714 1.00 98.56 84 GLU A CA 1
ATOM 641 C C . GLU A 1 84 ? 7.561 3.278 0.454 1.00 98.56 84 GLU A C 1
ATOM 643 O O . GLU A 1 84 ? 8.109 3.072 -0.632 1.00 98.56 84 GLU A O 1
ATOM 648 N N . HIS A 1 85 ? 6.250 3.540 0.544 1.00 98.62 85 HIS A N 1
ATOM 649 C CA . HIS A 1 85 ? 5.364 3.618 -0.628 1.00 98.62 85 HIS A CA 1
ATOM 650 C C . HIS A 1 85 ? 5.865 4.614 -1.677 1.00 98.62 85 HIS A C 1
ATOM 652 O O . HIS A 1 85 ? 5.948 4.297 -2.869 1.00 98.62 85 HIS A O 1
ATOM 658 N N . VAL A 1 86 ? 6.236 5.822 -1.241 1.00 98.44 86 VAL A N 1
ATOM 659 C CA . VAL A 1 86 ? 6.758 6.867 -2.131 1.00 98.44 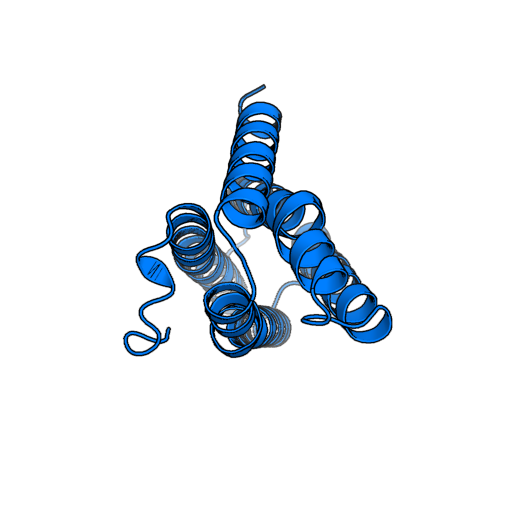86 VAL A CA 1
ATOM 660 C C . VAL A 1 86 ? 8.059 6.423 -2.801 1.00 98.44 86 VAL A C 1
ATOM 662 O O . VAL A 1 86 ? 8.202 6.589 -4.014 1.00 98.44 86 VAL A O 1
ATOM 665 N N . GLU A 1 87 ? 8.990 5.843 -2.043 1.00 97.94 87 GLU A N 1
ATOM 666 C CA . GLU A 1 87 ? 10.294 5.399 -2.553 1.00 97.94 87 GLU A CA 1
ATOM 667 C C . GLU A 1 87 ? 10.155 4.248 -3.563 1.00 97.94 87 GLU A C 1
ATOM 669 O O . GLU A 1 87 ? 10.748 4.301 -4.645 1.00 97.94 87 GLU A O 1
ATOM 674 N N . ILE A 1 88 ? 9.312 3.252 -3.267 1.00 97.88 88 ILE A N 1
ATOM 675 C CA . ILE A 1 88 ? 9.011 2.129 -4.170 1.00 97.88 88 ILE A CA 1
ATOM 676 C C . ILE A 1 88 ? 8.396 2.647 -5.472 1.00 97.88 88 ILE A C 1
ATOM 678 O O . ILE A 1 88 ? 8.844 2.305 -6.573 1.00 97.88 88 ILE A O 1
ATOM 682 N N . ARG A 1 89 ? 7.388 3.517 -5.363 1.00 97.75 89 ARG A N 1
ATOM 683 C CA . ARG A 1 89 ? 6.713 4.101 -6.522 1.00 97.75 89 ARG A CA 1
ATOM 684 C C . ARG A 1 89 ? 7.673 4.926 -7.383 1.00 97.75 89 ARG A C 1
ATOM 686 O O . ARG A 1 89 ? 7.626 4.838 -8.612 1.00 97.75 89 ARG A O 1
ATOM 693 N N . GLU A 1 90 ? 8.550 5.720 -6.769 1.00 97.56 90 GLU A N 1
ATOM 694 C CA . GLU A 1 90 ? 9.558 6.516 -7.479 1.00 97.56 90 GLU A CA 1
ATOM 695 C C . GLU A 1 90 ?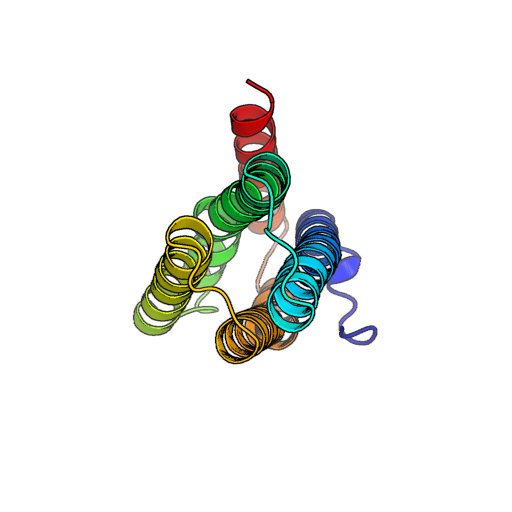 10.556 5.629 -8.240 1.00 97.56 90 GLU A C 1
ATOM 697 O O . GLU A 1 90 ? 10.850 5.900 -9.412 1.00 97.56 90 GLU A O 1
ATOM 702 N N . ALA A 1 91 ? 11.028 4.538 -7.631 1.00 95.94 91 ALA A N 1
ATOM 703 C CA . ALA A 1 91 ? 11.925 3.582 -8.282 1.00 95.94 91 ALA A CA 1
ATOM 704 C C . ALA A 1 91 ? 11.292 2.951 -9.539 1.00 95.94 91 ALA A C 1
ATOM 706 O O . ALA A 1 91 ? 11.950 2.830 -10.580 1.00 95.94 91 ALA A O 1
ATOM 707 N N . ILE A 1 92 ? 9.996 2.622 -9.481 1.00 95.88 92 ILE A N 1
ATOM 708 C CA . ILE A 1 92 ? 9.231 2.099 -10.625 1.00 95.88 92 ILE A CA 1
ATOM 709 C C . ILE A 1 92 ? 9.118 3.150 -11.737 1.00 95.88 92 ILE A C 1
ATOM 711 O O . ILE A 1 92 ? 9.449 2.873 -12.892 1.00 95.88 92 ILE A O 1
ATOM 715 N N . VAL A 1 93 ? 8.689 4.372 -11.404 1.00 95.56 93 VAL A N 1
ATOM 716 C CA . VAL A 1 93 ? 8.447 5.448 -12.387 1.00 95.56 93 VAL A CA 1
ATOM 717 C C . VAL A 1 93 ? 9.730 5.893 -13.087 1.00 95.56 93 VAL A C 1
ATOM 719 O O . VAL A 1 93 ? 9.721 6.199 -14.280 1.00 95.56 93 VAL A O 1
ATOM 722 N N . THR A 1 94 ? 10.844 5.943 -12.361 1.00 92.44 94 THR A N 1
ATOM 723 C CA . THR A 1 94 ? 12.134 6.388 -12.908 1.00 92.44 94 THR A CA 1
ATOM 724 C C . THR A 1 94 ? 12.856 5.301 -13.711 1.00 92.44 94 THR A C 1
ATOM 726 O O . THR A 1 94 ? 13.871 5.588 -14.349 1.00 92.44 94 THR A O 1
ATOM 729 N N . GLY A 1 95 ? 12.326 4.071 -13.727 1.00 83.31 95 GLY A N 1
ATOM 730 C CA . GLY A 1 95 ? 12.930 2.922 -14.404 1.00 83.31 95 GLY A CA 1
ATOM 731 C C . GLY A 1 95 ? 14.179 2.385 -13.700 1.00 83.31 95 GLY A C 1
ATOM 732 O O . GLY A 1 95 ? 14.971 1.683 -14.329 1.00 83.31 95 GLY A O 1
ATOM 733 N N . GLY A 1 96 ? 14.369 2.750 -12.426 1.00 82.56 96 GLY A N 1
ATOM 734 C CA . GLY A 1 96 ? 15.474 2.306 -11.578 1.00 82.56 96 GLY A CA 1
ATOM 735 C C . GLY A 1 96 ? 15.210 0.995 -10.836 1.00 82.56 96 GLY A C 1
ATOM 736 O O . GLY A 1 96 ? 16.162 0.431 -10.316 1.00 82.56 96 GLY A O 1
ATOM 737 N N . PHE A 1 97 ? 13.962 0.512 -10.830 1.00 93.31 97 PHE A N 1
ATOM 738 C CA . PHE A 1 97 ? 13.526 -0.643 -10.041 1.00 93.31 97 PHE A CA 1
ATOM 739 C C . PHE A 1 97 ? 14.330 -1.924 -10.334 1.00 93.31 97 PHE A C 1
ATOM 741 O O . PHE A 1 97 ? 14.217 -2.513 -11.419 1.00 93.31 97 PHE A O 1
ATOM 748 N N . ASP A 1 98 ? 15.127 -2.365 -9.360 1.00 93.31 98 ASP A N 1
ATOM 749 C CA . ASP A 1 98 ? 15.993 -3.544 -9.452 1.00 93.31 98 ASP A CA 1
ATOM 750 C C . ASP A 1 98 ? 15.726 -4.596 -8.348 1.00 93.31 98 ASP A C 1
ATOM 752 O O . ASP A 1 98 ? 14.714 -4.563 -7.647 1.00 93.31 98 ASP A O 1
ATOM 756 N N . HIS A 1 99 ? 16.605 -5.601 -8.212 1.00 95.50 99 HIS A N 1
ATOM 757 C CA . HIS A 1 99 ? 16.463 -6.639 -7.179 1.00 95.50 99 HIS A CA 1
ATOM 758 C C . HIS A 1 99 ? 16.488 -6.080 -5.753 1.00 95.50 99 HIS A C 1
ATOM 760 O O . HIS A 1 99 ? 15.832 -6.650 -4.887 1.00 95.50 99 HIS A O 1
AT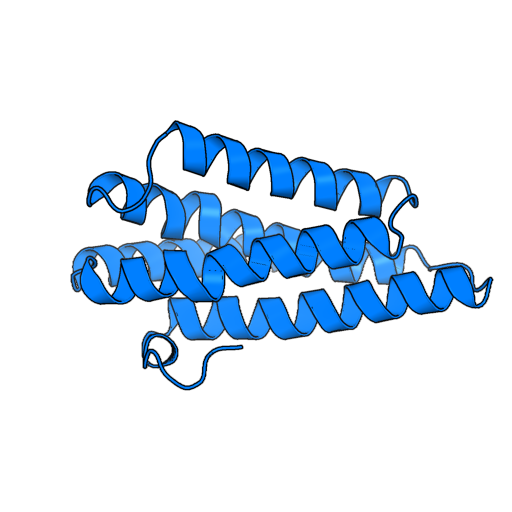OM 766 N N . HIS A 1 100 ? 17.258 -5.023 -5.487 1.00 95.75 100 HIS A N 1
ATOM 767 C CA . HIS A 1 100 ? 17.291 -4.385 -4.175 1.00 95.75 100 HIS A CA 1
ATOM 768 C C . HIS A 1 100 ? 15.925 -3.777 -3.851 1.00 95.75 100 HIS A C 1
ATOM 770 O O . HIS A 1 100 ? 15.392 -4.037 -2.774 1.00 95.75 100 HIS A O 1
ATOM 776 N N . ASP A 1 101 ? 15.329 -3.061 -4.804 1.00 96.94 101 ASP A N 1
ATOM 777 C CA . ASP A 1 101 ? 14.005 -2.454 -4.630 1.00 96.94 101 ASP A CA 1
ATOM 778 C C . ASP A 1 101 ? 12.907 -3.515 -4.485 1.00 96.94 101 ASP A C 1
ATOM 780 O O . ASP A 1 101 ? 12.023 -3.388 -3.642 1.00 96.94 101 ASP A O 1
ATOM 784 N N . TYR A 1 102 ? 13.007 -4.623 -5.227 1.00 98.25 102 TYR A N 1
ATOM 785 C CA . TYR A 1 102 ? 12.106 -5.764 -5.058 1.00 98.25 102 TYR A CA 1
ATOM 786 C C . TYR A 1 102 ? 12.170 -6.366 -3.651 1.00 98.25 102 TYR A C 1
ATOM 788 O O . TYR A 1 102 ? 11.135 -6.680 -3.067 1.00 98.25 102 TYR A O 1
ATOM 796 N N . TYR A 1 103 ? 13.368 -6.543 -3.088 1.00 98.12 103 TYR A N 1
ATOM 797 C CA . TYR A 1 103 ? 13.486 -7.063 -1.726 1.00 98.12 103 TYR A CA 1
ATOM 798 C C . TYR A 1 103 ? 13.032 -6.050 -0.673 1.00 98.12 103 TYR A C 1
ATOM 800 O O . TYR A 1 103 ? 12.524 -6.476 0.361 1.00 98.12 103 TYR A O 1
ATOM 808 N N . ALA A 1 104 ? 13.168 -4.746 -0.931 1.00 98.06 104 ALA A N 1
ATOM 809 C CA . ALA A 1 104 ? 12.599 -3.712 -0.072 1.00 98.06 104 ALA A CA 1
ATOM 810 C C . ALA A 1 104 ? 11.060 -3.775 -0.074 1.00 98.06 104 ALA A C 1
ATOM 812 O O . ALA A 1 104 ? 10.462 -3.851 0.994 1.00 98.06 104 ALA A O 1
ATOM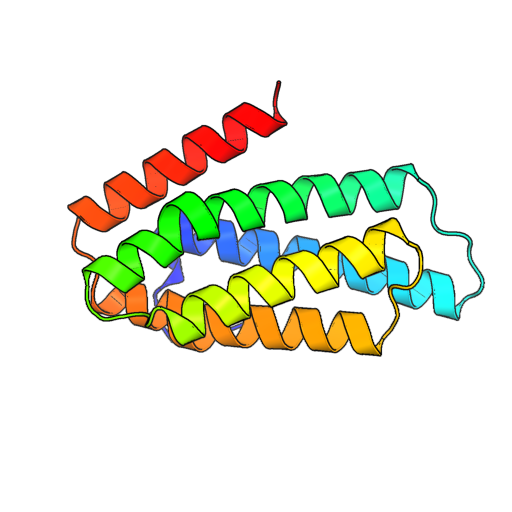 813 N N . LEU A 1 105 ? 10.434 -3.874 -1.253 1.00 98.62 105 LEU A N 1
ATOM 814 C CA . LEU A 1 105 ? 8.990 -4.099 -1.403 1.00 98.62 105 LEU A CA 1
ATOM 815 C C . LEU A 1 105 ? 8.528 -5.385 -0.698 1.00 98.62 105 LEU A C 1
ATOM 817 O O . LEU A 1 105 ? 7.526 -5.386 0.007 1.00 98.62 105 LEU A O 1
ATOM 821 N N . ALA A 1 106 ? 9.263 -6.488 -0.853 1.00 98.62 106 ALA A N 1
ATOM 822 C CA . ALA A 1 106 ? 8.919 -7.746 -0.194 1.00 98.62 106 ALA A CA 1
ATOM 823 C C . ALA A 1 106 ? 9.037 -7.669 1.337 1.00 98.62 106 ALA A C 1
ATOM 825 O O . ALA A 1 106 ? 8.241 -8.294 2.034 1.00 98.62 106 ALA A O 1
ATOM 826 N N . ALA A 1 107 ? 10.018 -6.925 1.858 1.00 98.44 107 ALA A N 1
ATOM 827 C CA . ALA A 1 107 ? 10.178 -6.707 3.293 1.00 98.44 107 ALA A CA 1
ATOM 828 C C . ALA A 1 107 ? 9.069 -5.808 3.860 1.00 98.44 107 ALA A C 1
ATOM 830 O O . ALA A 1 107 ? 8.546 -6.103 4.928 1.00 98.44 107 ALA A O 1
ATOM 831 N N . HIS A 1 108 ? 8.681 -4.767 3.124 1.00 98.62 108 HIS A N 1
ATOM 832 C CA . HIS A 1 108 ? 7.539 -3.915 3.448 1.00 98.62 108 HIS A CA 1
ATOM 833 C C . HIS A 1 108 ? 6.243 -4.740 3.568 1.00 98.62 108 HIS A C 1
ATOM 835 O O . HIS A 1 108 ? 5.648 -4.803 4.641 1.00 98.62 108 HIS A O 1
ATOM 841 N N . ILE A 1 109 ? 5.915 -5.526 2.535 1.00 98.56 109 ILE A N 1
ATOM 842 C CA . ILE A 1 109 ? 4.761 -6.444 2.535 1.00 98.56 109 ILE A CA 1
ATOM 843 C C . ILE A 1 109 ? 4.827 -7.461 3.689 1.00 98.56 109 ILE A C 1
ATOM 845 O O . ILE A 1 109 ? 3.805 -7.885 4.234 1.00 98.56 109 ILE A O 1
ATOM 849 N N . GLU A 1 110 ? 6.028 -7.910 4.066 1.00 97.62 110 GLU A N 1
ATOM 850 C CA . GLU A 1 110 ? 6.198 -8.829 5.193 1.00 97.62 110 GLU A CA 1
ATOM 851 C C . GLU A 1 110 ? 5.831 -8.173 6.531 1.00 97.62 110 GLU A C 1
ATOM 853 O O . GLU A 1 110 ? 5.165 -8.818 7.345 1.00 97.62 110 GLU A O 1
ATOM 858 N N . VAL A 1 111 ? 6.204 -6.906 6.745 1.00 97.88 111 VAL A N 1
ATOM 859 C CA . VAL A 1 111 ? 5.790 -6.131 7.927 1.00 97.88 111 VAL A CA 1
ATOM 860 C C . VAL A 1 111 ? 4.267 -6.028 7.979 1.00 97.88 111 VAL A C 1
ATOM 862 O O . VAL A 1 111 ? 3.657 -6.295 9.017 1.00 97.88 111 VAL A O 1
ATOM 865 N N . GLU A 1 112 ? 3.625 -5.734 6.856 1.00 97.75 112 GLU A N 1
ATOM 866 C CA . GLU A 1 112 ? 2.171 -5.600 6.789 1.00 97.75 112 GLU A CA 1
ATOM 867 C C . GLU A 1 112 ? 1.459 -6.919 7.083 1.00 97.75 112 GLU A C 1
ATOM 869 O O . GLU A 1 112 ? 0.610 -6.984 7.976 1.00 97.75 112 GLU A O 1
ATOM 874 N N . GLU A 1 113 ? 1.853 -8.008 6.416 1.00 95.50 113 GLU A N 1
ATOM 875 C CA . GLU A 1 113 ? 1.217 -9.314 6.605 1.00 95.50 113 GLU A CA 1
ATOM 876 C C . GLU A 1 113 ? 1.432 -9.888 8.012 1.00 95.50 113 GLU A C 1
ATOM 878 O O . GLU A 1 113 ? 0.536 -10.539 8.563 1.00 95.50 113 GLU A O 1
ATOM 883 N N . LEU A 1 114 ? 2.631 -9.727 8.580 1.00 93.81 114 LEU A N 1
ATOM 884 C CA . LEU A 1 114 ? 2.986 -10.367 9.846 1.00 93.81 114 LEU A CA 1
ATOM 885 C C . LEU A 1 114 ? 2.641 -9.509 11.058 1.00 93.81 114 LEU A C 1
ATOM 887 O O . LEU A 1 114 ? 2.279 -10.067 12.099 1.00 93.81 114 LEU A O 1
ATOM 891 N N . GLU A 1 115 ? 2.717 -8.188 10.940 1.00 95.06 115 GLU A N 1
ATOM 892 C CA . GLU A 1 115 ? 2.558 -7.270 12.066 1.00 95.06 115 GLU A CA 1
ATOM 893 C C . GLU A 1 115 ? 1.244 -6.498 11.982 1.00 95.06 115 GLU A C 1
ATOM 895 O O . GLU A 1 115 ? 0.440 -6.573 12.915 1.00 95.06 115 GLU A O 1
ATOM 900 N N . LEU A 1 116 ? 0.970 -5.812 10.871 1.00 97.31 116 LEU A N 1
ATOM 901 C CA . LEU A 1 116 ? -0.198 -4.930 10.787 1.00 97.31 116 LEU A CA 1
ATOM 902 C C . LEU A 1 116 ? -1.504 -5.707 10.649 1.00 97.31 116 LEU A C 1
ATOM 904 O O . LEU A 1 116 ? -2.445 -5.463 11.403 1.00 97.31 116 LEU A O 1
ATOM 908 N N . PHE A 1 117 ? -1.570 -6.690 9.751 1.00 96.38 117 PHE A N 1
ATOM 909 C CA . PHE A 1 117 ? -2.787 -7.475 9.521 1.00 96.38 117 PHE A CA 1
ATOM 910 C C . PHE A 1 117 ? -3.121 -8.339 10.738 1.00 96.38 117 PHE A C 1
ATOM 912 O O . PHE A 1 117 ? -4.285 -8.475 11.127 1.00 96.38 117 PHE A O 1
ATOM 919 N N . SER A 1 118 ? -2.094 -8.893 11.386 1.00 93.06 118 SER A N 1
ATOM 920 C CA . SER A 1 118 ? -2.269 -9.611 12.647 1.00 93.06 118 SER A CA 1
ATOM 921 C C . SER A 1 118 ? -2.676 -8.656 13.776 1.00 93.06 118 SER A C 1
ATOM 923 O O . SER A 1 118 ? -3.559 -8.984 14.567 1.00 93.06 118 SER A O 1
ATOM 925 N N . GLY A 1 119 ? -2.100 -7.452 13.823 1.00 94.88 119 GLY A N 1
ATOM 926 C CA . GLY A 1 119 ? -2.453 -6.391 14.760 1.00 94.88 119 GLY A CA 1
ATOM 927 C C . GLY A 1 119 ? -3.905 -5.936 14.632 1.00 94.88 119 GLY A C 1
ATOM 928 O O . GLY A 1 119 ? -4.583 -5.831 15.657 1.00 94.88 119 GLY A O 1
ATOM 929 N N . ALA A 1 120 ? -4.383 -5.737 13.400 1.00 96.75 120 ALA A N 1
ATOM 930 C CA . ALA A 1 120 ? -5.758 -5.367 13.072 1.00 96.75 120 ALA A CA 1
ATOM 931 C C . ALA A 1 120 ? -6.741 -6.446 13.532 1.00 96.75 120 ALA A C 1
ATOM 933 O O . ALA A 1 120 ? -7.680 -6.143 14.261 1.00 96.75 120 ALA A O 1
ATOM 934 N N . MET A 1 121 ? -6.463 -7.720 13.230 1.00 94.56 121 MET A N 1
ATOM 935 C CA . MET A 1 121 ? -7.281 -8.857 13.675 1.00 94.56 121 MET A CA 1
ATOM 936 C C . MET A 1 121 ? -7.554 -8.863 15.187 1.00 94.56 121 MET A C 1
ATOM 938 O O . MET A 1 121 ? -8.635 -9.254 15.619 1.00 94.56 121 MET A O 1
ATOM 942 N N . TRP A 1 122 ? -6.579 -8.454 16.003 1.00 93.19 122 TRP A N 1
ATOM 943 C CA . TRP A 1 122 ? -6.724 -8.447 17.461 1.00 93.19 122 TRP A CA 1
ATOM 944 C C . TRP A 1 122 ? -7.330 -7.165 18.033 1.00 93.19 122 TRP A C 1
ATOM 946 O O . TRP A 1 122 ? -7.736 -7.175 19.197 1.00 93.19 122 TRP A O 1
ATOM 956 N N . ARG A 1 123 ? -7.328 -6.064 17.275 1.00 95.75 123 ARG A N 1
ATOM 957 C CA . ARG A 1 123 ? -7.682 -4.730 17.781 1.00 95.75 123 ARG A CA 1
ATOM 958 C C . ARG A 1 123 ? -8.966 -4.166 17.196 1.00 95.75 123 ARG A C 1
ATOM 960 O O . ARG A 1 123 ? -9.622 -3.410 17.900 1.00 95.75 123 ARG A O 1
ATOM 967 N N . PHE A 1 124 ? -9.292 -4.499 15.952 1.00 97.56 124 PHE A N 1
ATOM 968 C CA . PHE A 1 124 ? -10.478 -3.979 15.281 1.00 97.56 124 PHE A CA 1
ATOM 969 C C . PHE A 1 124 ? -11.734 -4.655 15.817 1.00 97.56 124 PHE A C 1
ATOM 971 O O . PHE A 1 124 ? -11.778 -5.879 15.985 1.00 97.56 124 PHE A O 1
ATOM 978 N N . ASP A 1 125 ? -12.759 -3.848 16.042 1.00 97.00 125 ASP A N 1
ATOM 979 C CA . ASP A 1 125 ? -14.137 -4.282 16.150 1.00 97.00 125 ASP A CA 1
ATOM 980 C C . ASP A 1 125 ? -14.861 -4.161 14.795 1.00 97.00 125 ASP A C 1
ATOM 982 O O . ASP A 1 125 ? -14.262 -3.850 13.760 1.00 97.00 125 ASP A O 1
ATOM 986 N N . ASP A 1 126 ? -16.155 -4.487 14.780 1.00 96.19 126 ASP A N 1
ATOM 987 C CA . ASP A 1 126 ? -16.973 -4.473 13.562 1.00 96.19 126 ASP A CA 1
ATOM 988 C C . ASP A 1 126 ? -16.979 -3.088 12.878 1.00 96.19 126 ASP A C 1
ATOM 990 O O . ASP A 1 126 ? -17.024 -3.008 11.652 1.00 96.19 126 ASP A O 1
ATOM 994 N N . GLY A 1 127 ? -16.898 -2.000 13.649 1.00 97.25 127 GLY A N 1
ATOM 995 C CA . GLY A 1 127 ? -16.875 -0.631 13.144 1.00 97.25 127 GLY A CA 1
ATOM 996 C C . GLY A 1 127 ? -15.593 -0.300 12.386 1.00 97.25 127 GLY A C 1
ATOM 997 O O . GLY A 1 127 ? -15.670 0.245 11.283 1.00 97.25 127 GLY A O 1
ATOM 998 N N . GLU A 1 128 ? -14.417 -0.661 12.913 1.00 98.06 128 GLU A N 1
ATOM 999 C CA . GLU A 1 128 ? -13.164 -0.459 12.171 1.00 98.06 128 GLU A CA 1
ATOM 1000 C C . GLU A 1 128 ? -13.118 -1.302 10.889 1.00 98.06 128 GLU A C 1
ATOM 1002 O O . GLU A 1 128 ? -12.644 -0.816 9.858 1.00 98.06 128 GLU A O 1
ATOM 1007 N N . TRP A 1 129 ? -13.651 -2.529 10.917 1.00 97.81 129 TRP A N 1
ATOM 1008 C CA . TRP A 1 129 ? -13.751 -3.368 9.720 1.00 97.81 129 TRP A CA 1
ATOM 1009 C C . TRP A 1 129 ? -14.683 -2.778 8.660 1.00 97.81 129 TRP A C 1
ATOM 1011 O O . TRP A 1 129 ? -14.323 -2.757 7.479 1.00 97.81 129 TRP A O 1
ATOM 1021 N N . ASP A 1 130 ? -15.848 -2.269 9.064 1.00 97.88 130 ASP A N 1
ATOM 1022 C CA . ASP A 1 130 ? -16.803 -1.622 8.161 1.00 97.88 130 ASP A CA 1
ATOM 1023 C C . ASP A 1 130 ? -16.217 -0.347 7.534 1.00 97.88 130 ASP A C 1
ATOM 1025 O O . ASP A 1 130 ? -16.426 -0.074 6.348 1.00 97.88 130 ASP A O 1
ATOM 1029 N N . GLU A 1 131 ? -15.479 0.451 8.308 1.00 97.75 131 GLU A N 1
ATOM 1030 C CA . GLU A 1 131 ? -14.817 1.661 7.814 1.00 97.75 131 GLU A CA 1
ATOM 1031 C C . GLU A 1 131 ? -13.661 1.338 6.856 1.00 97.75 131 GLU A C 1
ATOM 1033 O O . GLU A 1 131 ? -13.538 1.979 5.809 1.00 97.75 131 GLU A O 1
ATOM 1038 N N . MET A 1 132 ? -12.855 0.314 7.157 1.00 97.88 132 MET A N 1
ATOM 1039 C CA . MET A 1 132 ? -11.807 -0.166 6.251 1.00 97.88 132 MET A CA 1
ATOM 1040 C C . MET A 1 132 ? -12.403 -0.689 4.936 1.00 97.88 132 MET A C 1
ATOM 1042 O O . MET A 1 132 ? -11.925 -0.338 3.857 1.00 97.88 132 MET A O 1
ATOM 1046 N N . GLY A 1 133 ? -13.491 -1.464 5.001 1.00 97.94 133 GLY A N 1
ATOM 1047 C CA . GLY A 1 133 ? -14.206 -1.933 3.811 1.00 97.94 133 GLY A CA 1
ATOM 1048 C C . GLY A 1 133 ? -14.713 -0.783 2.932 1.00 97.94 133 GLY A C 1
ATOM 1049 O O . GLY A 1 133 ? -14.539 -0.809 1.714 1.00 97.94 133 GLY A O 1
ATOM 1050 N N . GLN A 1 134 ? -15.260 0.276 3.535 1.00 98.06 134 GLN A N 1
ATOM 1051 C CA . GLN A 1 134 ? -15.682 1.475 2.799 1.00 98.06 134 GLN A CA 1
ATOM 1052 C C . GLN A 1 134 ? -14.507 2.191 2.120 1.00 98.06 134 GLN A C 1
ATOM 1054 O O . GLN A 1 134 ? -14.639 2.637 0.978 1.00 98.06 134 GLN A O 1
ATOM 1059 N N . ALA A 1 135 ? -13.352 2.287 2.785 1.00 97.94 135 ALA A N 1
ATOM 1060 C CA . ALA A 1 135 ? -12.149 2.855 2.179 1.00 97.94 135 ALA A CA 1
ATOM 1061 C C . ALA A 1 135 ? -11.716 2.057 0.935 1.00 97.94 135 ALA A C 1
ATOM 1063 O O . ALA A 1 135 ? -11.401 2.648 -0.102 1.00 97.94 135 ALA A O 1
ATOM 1064 N N . HIS A 1 136 ? -11.803 0.724 0.988 1.00 98.06 136 HIS A N 1
ATOM 1065 C CA . HIS A 1 136 ? -11.504 -0.139 -0.156 1.00 98.06 136 HIS A CA 1
ATOM 1066 C C . HIS A 1 136 ? -12.457 0.077 -1.330 1.00 98.06 136 HIS A C 1
ATOM 1068 O O . HIS A 1 136 ? -12.018 0.193 -2.477 1.00 98.06 136 HIS A O 1
ATOM 1074 N N . GLU A 1 137 ? -13.760 0.173 -1.066 1.00 97.88 137 GLU A N 1
ATOM 1075 C CA . GLU A 1 137 ? -14.757 0.462 -2.099 1.00 97.88 137 GLU A CA 1
ATOM 1076 C C . GLU A 1 137 ? -14.476 1.799 -2.803 1.00 97.88 137 GLU A C 1
ATOM 1078 O O . GLU A 1 137 ? -14.540 1.882 -4.034 1.00 97.88 137 GLU A O 1
ATOM 1083 N N . ILE A 1 138 ? -14.108 2.834 -2.039 1.00 97.25 138 ILE A N 1
ATOM 1084 C CA . ILE A 1 138 ? -13.758 4.159 -2.568 1.00 97.25 138 ILE A CA 1
ATOM 1085 C C . ILE A 1 138 ? -12.494 4.090 -3.436 1.00 97.25 138 ILE A C 1
ATOM 1087 O O . ILE A 1 138 ? -12.495 4.623 -4.550 1.00 97.25 138 ILE A O 1
ATOM 1091 N N . ALA A 1 139 ? -11.442 3.412 -2.967 1.00 96.69 139 ALA A N 1
ATOM 1092 C CA . ALA A 1 139 ? -10.190 3.242 -3.708 1.00 96.69 139 ALA A CA 1
ATOM 1093 C C . ALA A 1 139 ? -10.416 2.519 -5.049 1.00 96.69 139 ALA A C 1
ATOM 1095 O O . ALA A 1 139 ? -10.020 3.002 -6.114 1.00 96.69 139 ALA A O 1
ATOM 1096 N N . ASN A 1 140 ? -11.159 1.409 -5.018 1.00 95.44 140 ASN A N 1
ATOM 1097 C CA . ASN A 1 140 ? -11.498 0.623 -6.205 1.00 95.44 140 ASN A CA 1
ATOM 1098 C C . ASN A 1 140 ? -12.336 1.425 -7.224 1.00 95.44 140 ASN A C 1
ATOM 1100 O O . ASN A 1 140 ? -12.146 1.304 -8.442 1.00 95.44 140 ASN A O 1
ATOM 1104 N N . ALA A 1 141 ? -13.252 2.274 -6.747 1.00 93.44 141 ALA A N 1
ATOM 1105 C CA . ALA A 1 141 ? -14.054 3.143 -7.605 1.00 93.44 141 ALA A CA 1
ATOM 1106 C C . ALA A 1 141 ? -13.210 4.232 -8.295 1.00 93.44 141 ALA A C 1
ATOM 1108 O O . ALA A 1 141 ? -13.437 4.528 -9.473 1.00 93.44 141 ALA A O 1
ATOM 1109 N N . ALA A 1 142 ? -12.214 4.794 -7.601 1.00 87.12 142 ALA A N 1
ATOM 1110 C CA . ALA A 1 142 ? -11.339 5.835 -8.143 1.00 87.12 142 ALA A CA 1
ATOM 1111 C C . ALA A 1 142 ? -10.495 5.351 -9.337 1.00 87.12 142 ALA A C 1
ATOM 1113 O O . ALA A 1 142 ? -10.225 6.126 -10.249 1.00 87.12 142 ALA A O 1
ATOM 1114 N N . ILE A 1 143 ? -10.132 4.066 -9.364 1.00 81.06 143 ILE A N 1
ATOM 1115 C CA . ILE A 1 143 ? -9.256 3.466 -10.391 1.00 81.06 143 ILE A CA 1
ATOM 1116 C C . ILE A 1 143 ? -10.036 2.841 -11.559 1.00 81.06 143 ILE A C 1
ATOM 1118 O O . ILE A 1 143 ? -9.477 2.524 -12.615 1.00 81.06 143 ILE A O 1
ATOM 1122 N N . SER A 1 144 ? -11.348 2.685 -11.389 1.00 69.88 144 SER A N 1
ATOM 1123 C CA . SER A 1 144 ? -12.274 2.249 -12.440 1.00 69.88 144 SER A CA 1
ATOM 1124 C C . SER A 1 144 ? -12.834 3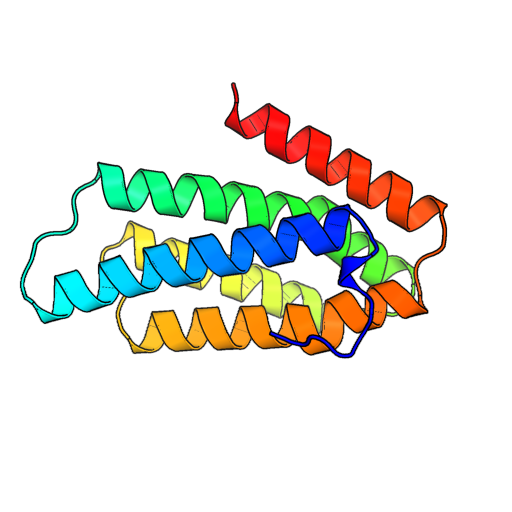.409 -13.280 1.00 69.88 144 SER A C 1
ATOM 1126 O O . SER A 1 144 ? -13.571 3.157 -14.237 1.00 69.88 144 SER A O 1
ATOM 1128 N N . SER A 1 145 ? -12.510 4.654 -12.910 1.00 53.78 145 SER A N 1
ATOM 1129 C CA . SER A 1 145 ? -12.998 5.907 -13.510 1.00 53.78 145 SER A CA 1
ATOM 1130 C C . SER A 1 145 ? -12.007 6.487 -14.519 1.00 53.78 145 SER A C 1
ATOM 1132 O O . SER A 1 145 ? -12.479 7.043 -15.538 1.00 53.78 145 SER A O 1
#

Sequence (145 aa):
MCDHCGCREFAPIAELTAEHVEILEMAWAMVEATRAHRVITQSEIDALLKILDCHVVKEESGLYPKLMSVDGLSDAENAALEKEHVEIREAIVTGGFDHHDYYALAAHIEVEELELFSGAMWRFDDGEWDEMGQAHEIANAAISS

Radius of gyration: 15.45 Å; chains: 1; bounding box: 35×28×42 Å

Foldseek 3Di:
DDPPLCLCVQPLSVVLVVLLVVLLVLLVVLQVCVVVVHDDDPVSLVVSCLSLVLSLQLCLQAQPVLCVVQVLADPVRSVVLNVLSVVLNVCSVVVNRHPVSSVSSVVSVVCCVPRRSSSCVVGDDPVSSVSSVVSSVVSVVVSVD

pLDDT: mean 94.37, std 8.75, range [51.06, 98.75]